Protein AF-A0A2E6AI24-F1 (afdb_monomer_lite)

Structure (mmCIF, N/CA/C/O backbone):
data_AF-A0A2E6AI24-F1
#
_entry.id   AF-A0A2E6AI24-F1
#
loop_
_atom_site.group_PDB
_atom_site.id
_atom_site.type_symbol
_atom_site.label_atom_id
_atom_site.label_alt_id
_atom_site.label_comp_id
_atom_site.label_asym_id
_atom_site.label_entity_id
_atom_site.label_seq_id
_atom_site.pdbx_PDB_ins_code
_atom_site.Cartn_x
_atom_site.Cartn_y
_atom_site.Cartn_z
_atom_site.occupancy
_atom_site.B_iso_or_equiv
_atom_site.auth_seq_id
_atom_site.auth_comp_id
_atom_site.auth_asym_id
_atom_site.auth_atom_id
_atom_site.pdbx_PDB_model_num
ATOM 1 N N . MET A 1 1 ? 18.013 8.067 -37.561 1.00 39.19 1 MET A N 1
ATOM 2 C CA . MET A 1 1 ? 17.618 6.767 -36.989 1.00 39.19 1 MET A CA 1
ATOM 3 C C . MET A 1 1 ? 17.645 6.957 -35.495 1.00 39.19 1 MET A C 1
ATOM 5 O O . MET A 1 1 ? 18.725 7.121 -34.947 1.00 39.19 1 MET A O 1
ATOM 9 N N . ASP A 1 2 ? 16.471 7.093 -34.891 1.00 46.09 2 ASP A N 1
ATOM 10 C CA . ASP A 1 2 ? 16.337 7.200 -33.442 1.00 46.09 2 ASP A CA 1
ATOM 11 C C . ASP A 1 2 ? 16.584 5.796 -32.882 1.00 46.09 2 ASP A C 1
ATOM 13 O O . ASP A 1 2 ? 15.822 4.869 -33.167 1.00 46.09 2 ASP A O 1
ATOM 17 N N . VAL A 1 3 ? 17.729 5.590 -32.231 1.00 53.59 3 VAL A N 1
ATOM 18 C CA . VAL A 1 3 ? 18.029 4.319 -31.567 1.00 53.59 3 VAL A CA 1
ATOM 19 C C . VAL A 1 3 ? 17.256 4.363 -30.260 1.00 53.59 3 VAL A C 1
ATOM 21 O O . VAL A 1 3 ? 17.775 4.816 -29.245 1.00 53.59 3 VAL A O 1
ATOM 24 N N . GLY A 1 4 ? 15.981 3.976 -30.334 1.00 57.91 4 GLY A N 1
ATOM 25 C CA . GLY A 1 4 ? 15.111 3.859 -29.174 1.00 57.91 4 GLY A CA 1
ATOM 26 C C . GLY A 1 4 ? 15.801 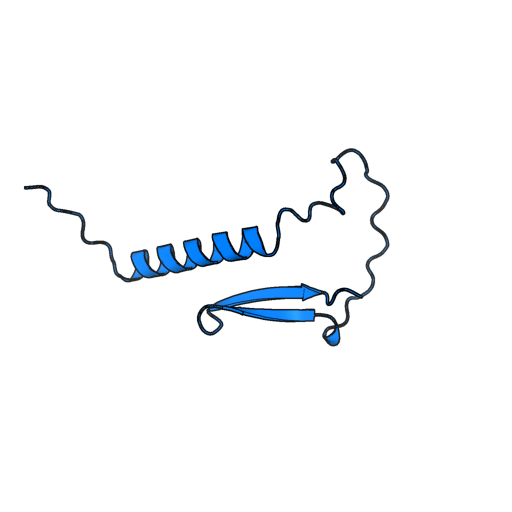3.001 -28.121 1.00 57.91 4 GLY A C 1
ATOM 27 O O . GLY A 1 4 ? 16.147 1.847 -28.374 1.00 57.91 4 GLY A O 1
ATOM 28 N N . GLU A 1 5 ? 16.064 3.611 -26.973 1.00 63.19 5 GLU A N 1
ATOM 29 C CA . GLU A 1 5 ? 16.750 3.006 -25.842 1.00 63.19 5 GLU A CA 1
ATOM 30 C C . GLU A 1 5 ? 15.969 1.758 -25.395 1.00 63.19 5 GLU A C 1
ATOM 32 O O . GLU A 1 5 ? 14.826 1.848 -24.943 1.00 63.19 5 GLU A O 1
ATOM 37 N N . SER A 1 6 ? 16.553 0.571 -25.589 1.00 69.38 6 SER A N 1
ATOM 38 C CA . SER A 1 6 ? 15.960 -0.684 -25.120 1.00 69.38 6 SER A CA 1
ATOM 39 C C . SER A 1 6 ? 15.998 -0.676 -23.598 1.00 69.38 6 SER A C 1
ATOM 41 O O . SER A 1 6 ? 17.069 -0.828 -23.011 1.00 69.38 6 SER A O 1
ATOM 43 N N . ARG A 1 7 ? 14.844 -0.489 -22.954 1.00 71.12 7 ARG A N 1
ATOM 44 C CA . ARG A 1 7 ? 14.746 -0.585 -21.496 1.00 71.12 7 ARG A CA 1
ATOM 45 C C . ARG A 1 7 ? 15.065 -2.007 -21.034 1.00 71.12 7 ARG A C 1
ATOM 47 O O . ARG A 1 7 ? 14.725 -2.984 -21.701 1.00 71.12 7 ARG A O 1
ATOM 54 N N . ASP A 1 8 ? 15.771 -2.103 -19.911 1.00 86.19 8 ASP A N 1
ATOM 55 C CA . ASP A 1 8 ? 16.043 -3.378 -19.251 1.00 86.19 8 ASP A CA 1
ATOM 56 C C . ASP A 1 8 ? 14.740 -3.939 -18.666 1.00 86.19 8 ASP A C 1
ATOM 58 O O . ASP A 1 8 ? 13.963 -3.212 -18.043 1.00 86.19 8 A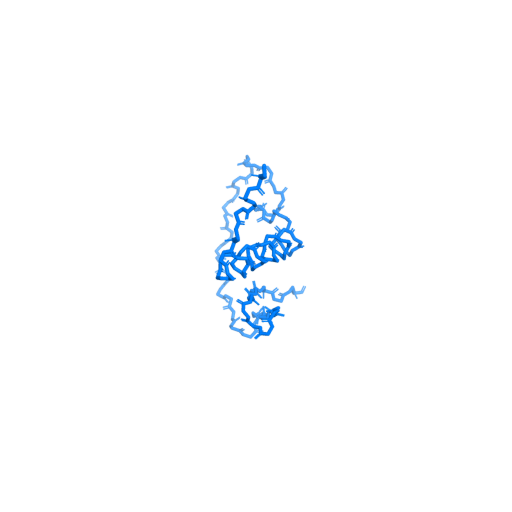SP A O 1
ATOM 62 N N . PHE A 1 9 ? 14.522 -5.245 -18.820 1.00 87.75 9 PHE A N 1
ATOM 63 C CA . PHE A 1 9 ? 13.354 -5.948 -18.287 1.00 87.75 9 PHE A CA 1
ATOM 64 C C . PHE A 1 9 ? 13.186 -5.709 -16.782 1.00 87.75 9 PHE A C 1
ATOM 66 O O . PHE A 1 9 ? 12.066 -5.551 -16.294 1.00 87.75 9 PHE A O 1
ATOM 73 N N . CYS A 1 10 ? 14.296 -5.652 -16.040 1.00 89.38 10 CYS A N 1
ATOM 74 C CA . CYS A 1 10 ? 14.253 -5.379 -14.608 1.00 89.38 10 CYS A CA 1
ATOM 75 C C . CYS A 1 10 ? 13.653 -3.999 -14.323 1.00 89.38 10 CYS A C 1
ATOM 77 O O . CYS A 1 10 ? 12.834 -3.865 -13.414 1.00 89.38 10 CYS A O 1
ATOM 79 N N . GLN A 1 11 ? 14.024 -2.989 -15.114 1.00 93.12 11 GLN A N 1
ATOM 80 C CA . GLN A 1 11 ? 13.509 -1.634 -14.960 1.00 93.12 11 GLN A CA 1
ATOM 81 C C . GLN A 1 11 ? 12.021 -1.565 -15.304 1.00 93.12 11 GLN A C 1
ATOM 83 O O . GLN A 1 11 ? 11.253 -1.003 -14.530 1.00 93.12 11 GLN A O 1
ATOM 88 N N . ASP A 1 12 ? 11.595 -2.188 -16.404 1.00 94.25 12 ASP A N 1
ATOM 89 C CA . ASP A 1 12 ? 10.181 -2.206 -16.793 1.00 94.25 12 ASP A CA 1
ATOM 90 C C . ASP A 1 12 ? 9.309 -2.918 -15.751 1.00 94.25 12 ASP A C 1
ATOM 92 O O . ASP A 1 12 ? 8.204 -2.467 -15.433 1.00 94.25 12 ASP A O 1
ATOM 96 N N . TYR A 1 13 ? 9.812 -4.009 -15.168 1.00 93.25 13 TYR A N 1
ATOM 97 C CA . TYR A 1 13 ? 9.103 -4.713 -14.107 1.00 93.25 13 TYR A CA 1
ATOM 98 C C . TYR A 1 13 ? 9.017 -3.883 -12.820 1.00 93.25 13 TYR A C 1
ATOM 100 O O . TYR A 1 13 ? 7.957 -3.820 -12.197 1.00 93.25 13 TYR A O 1
ATOM 108 N N . VAL A 1 14 ? 10.096 -3.199 -12.431 1.00 94.62 14 VAL A N 1
ATOM 109 C CA . VAL A 1 14 ? 10.082 -2.293 -11.273 1.00 94.62 14 VAL A CA 1
ATOM 110 C C . VAL A 1 14 ? 9.131 -1.118 -11.508 1.00 94.62 14 VAL A C 1
ATOM 112 O O . VAL A 1 14 ? 8.316 -0.824 -10.632 1.00 94.62 14 VAL A O 1
ATOM 115 N N . ASP A 1 15 ? 9.165 -0.495 -12.687 1.00 95.94 15 ASP A N 1
ATOM 116 C CA . ASP A 1 15 ? 8.255 0.590 -13.070 1.00 95.94 15 ASP A CA 1
ATOM 117 C C . ASP A 1 15 ? 6.788 0.138 -12.966 1.00 95.94 15 ASP A C 1
ATOM 119 O O . ASP A 1 15 ? 5.937 0.863 -12.438 1.00 95.94 15 ASP A O 1
ATOM 123 N N . TYR A 1 16 ? 6.492 -1.088 -13.408 1.00 94.94 16 TYR A N 1
ATOM 124 C CA . TYR A 1 16 ? 5.172 -1.700 -13.269 1.00 94.94 16 TYR A CA 1
ATOM 125 C C . TYR A 1 16 ? 4.759 -1.882 -11.800 1.00 94.94 16 TYR A C 1
ATOM 127 O O . TYR A 1 16 ? 3.662 -1.464 -11.420 1.00 94.94 16 TYR A O 1
ATOM 135 N N . LEU A 1 17 ? 5.631 -2.447 -10.957 1.00 95.25 17 LEU A N 1
ATOM 136 C CA . LEU A 1 17 ? 5.342 -2.637 -9.531 1.00 95.25 17 LEU A CA 1
ATOM 137 C C . LEU A 1 17 ? 5.092 -1.310 -8.811 1.00 95.25 17 LEU A C 1
ATOM 139 O O . LEU A 1 17 ? 4.155 -1.207 -8.019 1.00 95.25 17 LEU A O 1
ATOM 143 N N . VAL A 1 18 ? 5.900 -0.286 -9.099 1.00 95.12 18 VAL A N 1
ATOM 144 C CA . VAL A 1 18 ? 5.738 1.052 -8.516 1.00 95.12 18 VAL A CA 1
ATOM 145 C C . VAL A 1 18 ? 4.407 1.661 -8.941 1.00 95.12 18 VAL A C 1
ATOM 147 O O . VAL A 1 18 ? 3.688 2.205 -8.103 1.00 95.12 18 VAL A O 1
ATOM 150 N N . ARG A 1 19 ? 4.039 1.541 -10.221 1.00 95.62 19 ARG A N 1
ATOM 151 C CA . ARG A 1 19 ? 2.753 2.033 -10.724 1.00 95.62 19 ARG A CA 1
ATOM 152 C C . ARG A 1 19 ? 1.577 1.360 -10.017 1.00 95.62 19 ARG A C 1
ATOM 154 O O . ARG A 1 19 ? 0.692 2.063 -9.533 1.00 95.62 19 ARG A O 1
ATOM 161 N N . GLU A 1 20 ? 1.571 0.031 -9.941 1.00 94.75 20 GLU A N 1
ATOM 162 C CA . GLU A 1 20 ? 0.507 -0.718 -9.260 1.00 94.75 20 GLU A CA 1
ATOM 163 C C . GLU A 1 20 ? 0.432 -0.370 -7.771 1.00 94.75 20 GLU A C 1
ATOM 165 O O . GLU A 1 20 ? -0.661 -0.176 -7.237 1.00 94.75 20 GLU A O 1
ATOM 170 N N . PHE A 1 21 ? 1.582 -0.217 -7.110 1.00 91.38 21 PHE A N 1
ATOM 171 C CA . PHE A 1 21 ? 1.638 0.208 -5.714 1.00 91.38 21 PHE A CA 1
ATOM 172 C C . PHE A 1 21 ? 1.047 1.606 -5.509 1.00 91.38 21 PHE A C 1
ATOM 174 O O . PHE A 1 21 ? 0.266 1.799 -4.583 1.00 91.38 21 PHE A O 1
ATOM 181 N N . VAL A 1 22 ? 1.384 2.581 -6.360 1.00 91.50 22 VAL A N 1
ATOM 182 C CA . VAL A 1 22 ? 0.863 3.955 -6.242 1.00 91.50 22 VAL A CA 1
ATOM 183 C C . VAL A 1 22 ? -0.655 3.983 -6.404 1.00 91.50 22 VAL A C 1
ATOM 185 O O . VAL A 1 22 ? -1.330 4.678 -5.644 1.00 91.50 22 VAL A O 1
ATOM 188 N N . VAL A 1 23 ? -1.201 3.221 -7.356 1.00 89.56 23 VAL A N 1
ATOM 189 C CA . VAL A 1 23 ? -2.657 3.096 -7.516 1.00 89.56 23 VAL A CA 1
ATOM 190 C C . VAL A 1 23 ? -3.277 2.474 -6.263 1.00 89.56 23 VAL A C 1
ATOM 192 O O . VAL A 1 23 ? -4.156 3.090 -5.663 1.00 89.56 23 VAL A O 1
ATOM 195 N N . ASP A 1 24 ? -2.778 1.316 -5.813 1.00 87.38 24 ASP A N 1
ATOM 196 C CA . ASP A 1 24 ? -3.315 0.625 -4.632 1.00 87.38 24 ASP A CA 1
ATOM 197 C C . ASP A 1 24 ? -3.248 1.491 -3.368 1.00 87.38 24 ASP A C 1
ATOM 199 O O . ASP A 1 24 ? -4.216 1.589 -2.613 1.00 87.38 24 ASP A O 1
ATOM 203 N N . TYR A 1 25 ? -2.124 2.171 -3.146 1.00 83.69 25 TYR A N 1
ATOM 204 C CA . TYR A 1 25 ? -1.933 3.047 -1.998 1.00 83.69 25 TYR A CA 1
ATOM 205 C C . TYR A 1 25 ? -2.926 4.212 -2.008 1.00 83.69 25 TYR A C 1
ATOM 207 O O . TYR A 1 25 ? -3.562 4.483 -0.990 1.00 83.69 25 TYR A O 1
ATOM 215 N N . ASN A 1 26 ? -3.101 4.877 -3.151 1.00 84.00 26 ASN A N 1
ATOM 216 C CA . ASN A 1 26 ? -3.993 6.030 -3.256 1.00 84.00 26 ASN A CA 1
ATOM 217 C C . ASN A 1 26 ? -5.477 5.642 -3.143 1.00 84.00 26 ASN A C 1
ATOM 219 O O . ASN A 1 26 ? -6.256 6.392 -2.558 1.00 84.00 26 ASN A O 1
ATOM 223 N N . GLU A 1 27 ? -5.870 4.474 -3.658 1.00 82.56 27 GLU A N 1
ATOM 224 C CA . GLU A 1 27 ? -7.243 3.960 -3.557 1.00 82.56 27 GLU A CA 1
ATOM 225 C C . GLU A 1 27 ? -7.584 3.445 -2.153 1.00 82.56 27 GLU A C 1
ATOM 227 O O . GLU A 1 27 ? -8.699 3.639 -1.668 1.00 82.56 27 GLU A O 1
ATOM 232 N N . THR A 1 28 ? -6.639 2.776 -1.484 1.00 74.75 28 THR A N 1
ATOM 233 C CA . THR A 1 28 ? -6.876 2.145 -0.173 1.00 74.75 28 THR A CA 1
ATOM 234 C C . THR A 1 28 ? -6.604 3.079 0.999 1.00 74.75 28 THR A C 1
ATOM 236 O O . THR A 1 28 ? -7.179 2.907 2.077 1.00 74.75 28 THR A O 1
ATOM 239 N N . ARG A 1 29 ? -5.742 4.079 0.805 1.00 67.44 29 ARG A N 1
ATOM 240 C CA . ARG A 1 29 ? -5.445 5.139 1.771 1.00 67.44 29 ARG A CA 1
ATOM 241 C C . ARG A 1 29 ? -5.623 6.509 1.117 1.00 67.44 29 ARG A C 1
ATOM 243 O O . ARG A 1 29 ? -4.642 7.249 1.017 1.00 67.44 29 ARG A O 1
ATOM 250 N N . PRO A 1 30 ? -6.854 6.895 0.734 1.00 55.91 30 PRO A N 1
ATOM 251 C CA . PRO A 1 30 ? -7.145 8.258 0.308 1.00 55.91 30 PRO A CA 1
ATOM 252 C C . PRO A 1 30 ? -6.937 9.177 1.515 1.00 55.91 30 PRO A C 1
ATOM 254 O O . PRO A 1 30 ? -7.836 9.363 2.321 1.00 55.91 30 PRO A O 1
ATOM 257 N N . HIS A 1 31 ? -5.698 9.630 1.715 1.00 53.00 31 HIS A N 1
ATOM 258 C CA . HIS A 1 31 ? -5.220 10.459 2.820 1.00 53.00 31 HIS A CA 1
ATOM 259 C C . HIS A 1 31 ? -6.052 10.346 4.104 1.00 53.00 31 HIS A C 1
ATOM 261 O O . HIS A 1 31 ? -6.750 11.277 4.507 1.00 53.00 31 HIS A O 1
ATOM 267 N N . ALA A 1 32 ? -5.904 9.214 4.795 1.00 53.00 32 ALA A N 1
ATOM 268 C CA . ALA A 1 32 ? -6.277 9.079 6.196 1.00 53.00 32 ALA A CA 1
ATOM 269 C C . ALA A 1 32 ? -5.335 9.939 7.057 1.00 53.00 32 ALA A C 1
ATOM 271 O O . ALA A 1 32 ? -4.523 9.426 7.821 1.00 53.00 32 ALA A O 1
ATOM 272 N N . ASN A 1 33 ? -5.383 11.261 6.907 1.00 48.94 33 ASN A N 1
ATOM 273 C CA . ASN A 1 33 ? -4.725 12.146 7.847 1.00 48.94 33 ASN A CA 1
ATOM 274 C C . ASN A 1 33 ? -5.713 12.422 8.981 1.00 48.94 33 ASN A C 1
ATOM 276 O O . ASN A 1 33 ? -6.770 13.018 8.772 1.00 48.94 33 ASN A O 1
ATOM 280 N N . ARG A 1 34 ? -5.383 11.897 10.165 1.00 51.91 34 ARG A N 1
ATOM 281 C CA . ARG A 1 34 ? -5.940 12.267 11.474 1.00 51.91 34 ARG A CA 1
ATOM 282 C C . ARG A 1 34 ? -7.459 12.519 11.477 1.00 51.91 34 ARG A C 1
ATOM 284 O O . ARG A 1 34 ? -7.906 13.636 11.721 1.00 51.91 34 ARG A O 1
ATOM 291 N N . ASN A 1 35 ? -8.264 11.485 11.214 1.00 57.00 35 ASN A N 1
ATOM 292 C CA . ASN A 1 35 ? -9.737 11.567 11.223 1.00 57.00 35 ASN A CA 1
ATOM 293 C C . ASN A 1 35 ? -10.329 12.634 10.275 1.00 57.00 35 ASN A C 1
ATOM 295 O O . ASN A 1 35 ? -11.352 13.233 10.605 1.00 57.00 35 ASN A O 1
ATOM 299 N N . HIS A 1 36 ? -9.684 12.916 9.136 1.00 55.31 36 HIS A N 1
ATOM 300 C CA . HIS A 1 36 ? -10.064 14.001 8.219 1.00 55.31 36 HIS A CA 1
ATOM 301 C C . HIS A 1 36 ? -10.070 15.397 8.871 1.00 55.31 36 HIS A C 1
ATOM 303 O O . HIS A 1 36 ? -10.747 16.306 8.386 1.00 55.31 36 HIS A O 1
ATOM 309 N N . ARG A 1 37 ? -9.344 15.598 9.980 1.00 52.75 37 ARG A N 1
ATOM 310 C CA . ARG A 1 37 ? -9.327 16.888 10.676 1.00 52.75 37 ARG A CA 1
ATOM 311 C C . ARG A 1 37 ? -8.214 17.797 10.140 1.00 52.75 37 ARG A C 1
ATOM 313 O O . ARG A 1 37 ? -7.094 17.331 9.921 1.00 52.75 37 ARG A O 1
ATOM 320 N N . PRO A 1 38 ? -8.477 19.106 9.959 1.00 56.94 38 PRO A N 1
ATOM 321 C CA . PRO A 1 38 ? -7.437 20.089 9.666 1.00 56.94 38 PRO A CA 1
ATOM 322 C C . PRO A 1 38 ? -6.330 20.057 10.731 1.00 56.94 38 PRO A C 1
ATOM 324 O O . PRO A 1 38 ? -6.627 19.855 11.907 1.00 56.94 38 PRO A O 1
ATOM 327 N N 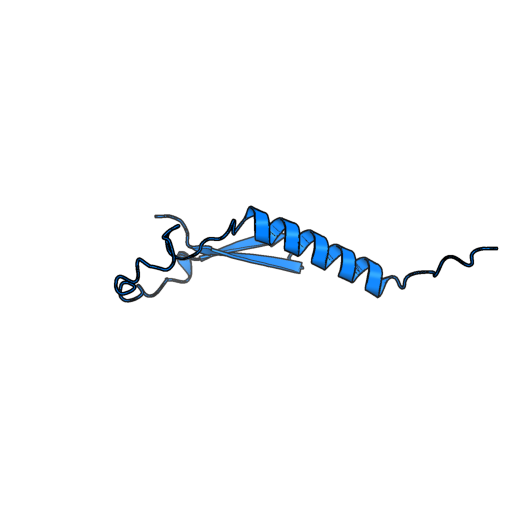. LEU A 1 39 ? -5.077 20.354 10.352 1.00 59.72 39 LEU A N 1
ATOM 328 C CA . LEU A 1 39 ? -3.887 20.342 11.234 1.00 59.72 39 LEU A CA 1
ATOM 329 C C . LEU A 1 39 ? -4.038 21.094 12.580 1.00 59.72 39 LEU A C 1
ATOM 331 O O . LEU A 1 39 ? -3.219 20.904 13.481 1.00 59.72 39 LEU A O 1
ATOM 335 N N . LYS A 1 40 ? -5.044 21.968 12.705 1.00 55.56 40 LYS A N 1
ATOM 336 C CA . LYS A 1 40 ? -5.332 22.783 13.892 1.00 55.56 40 LYS A CA 1
ATOM 337 C C . LYS A 1 40 ? -6.075 22.043 15.007 1.00 55.56 40 LYS A C 1
ATOM 339 O O . LYS A 1 40 ? -6.008 22.499 16.143 1.00 55.56 40 LYS A O 1
ATOM 344 N N . ASP A 1 41 ? -6.755 20.931 14.727 1.00 58.97 41 ASP A N 1
ATOM 345 C CA . ASP A 1 41 ? -7.380 20.129 15.782 1.00 58.97 41 ASP A CA 1
ATOM 346 C C . ASP A 1 41 ? -6.389 19.070 16.271 1.00 58.97 41 ASP A C 1
ATOM 348 O O . ASP A 1 41 ? -6.259 17.980 15.708 1.00 58.97 41 ASP A O 1
ATOM 352 N N . GLN A 1 42 ? -5.631 19.453 17.299 1.00 61.16 42 GLN A N 1
ATOM 353 C CA . GLN A 1 42 ? -4.635 18.606 17.939 1.00 61.16 42 GLN A CA 1
ATOM 354 C C . GLN A 1 42 ? -5.086 18.080 19.301 1.00 61.16 42 GLN A C 1
ATOM 356 O O . GLN A 1 42 ? -4.247 17.900 20.184 1.00 61.16 42 GLN A O 1
ATOM 361 N N . SER A 1 43 ? -6.386 17.823 19.485 1.00 65.19 43 SER A N 1
ATOM 362 C CA . SER A 1 43 ? -6.838 17.039 20.640 1.00 65.19 43 SER A CA 1
ATOM 363 C C . SER A 1 43 ? -5.944 15.799 20.808 1.00 65.19 43 SER A C 1
ATOM 365 O O . SER A 1 43 ? -5.495 15.203 19.813 1.00 65.19 43 SER A O 1
ATOM 367 N N . ALA A 1 44 ? -5.586 15.503 22.064 1.00 62.53 44 ALA A N 1
ATOM 368 C CA . ALA A 1 44 ? -4.673 14.417 22.393 1.00 62.53 44 ALA A CA 1
ATOM 369 C C . ALA A 1 44 ? -5.161 13.152 21.684 1.00 62.53 44 ALA A C 1
ATOM 371 O O . ALA A 1 44 ? -6.340 12.805 21.785 1.00 62.53 44 ALA A O 1
ATOM 372 N N . MET A 1 45 ? -4.280 12.515 20.905 1.00 56.31 45 MET A N 1
ATOM 373 C CA . MET A 1 45 ? -4.613 11.206 20.357 1.00 56.31 45 MET A CA 1
ATOM 374 C C . MET A 1 45 ? -5.009 10.320 21.540 1.00 56.31 45 MET A C 1
ATOM 376 O O . MET A 1 45 ? -4.269 10.315 22.527 1.00 56.31 45 MET A O 1
ATOM 380 N N . PRO A 1 46 ? -6.162 9.630 21.483 1.00 61.34 46 PRO A N 1
ATOM 381 C CA . PRO A 1 46 ? -6.520 8.696 22.537 1.00 61.34 46 PRO A CA 1
ATOM 382 C C . PRO A 1 46 ? -5.368 7.707 22.724 1.00 61.34 46 PRO A C 1
ATOM 384 O O . PRO A 1 46 ? -4.688 7.364 21.748 1.00 61.34 46 PRO A O 1
ATOM 387 N N . GLU A 1 47 ? -5.129 7.293 23.971 1.00 60.22 47 GLU A N 1
ATOM 388 C CA . GLU A 1 47 ? -4.195 6.205 24.252 1.00 60.22 47 GLU A CA 1
ATOM 389 C C . GLU A 1 47 ? -4.545 5.046 23.322 1.00 60.22 47 GLU A C 1
ATOM 391 O O . GLU A 1 47 ? -5.707 4.658 23.185 1.00 60.22 47 GLU A O 1
ATOM 396 N N . TRP A 1 48 ? -3.553 4.599 22.565 1.00 63.00 48 TRP A N 1
ATOM 397 C CA . TRP A 1 48 ? -3.742 3.575 21.557 1.00 63.00 48 TRP A CA 1
ATOM 398 C C . TRP A 1 48 ? -4.283 2.318 22.244 1.00 63.00 48 TRP A C 1
ATOM 400 O O . TRP A 1 48 ? -3.707 1.819 23.206 1.00 63.00 48 TRP A O 1
ATOM 410 N N . GLU A 1 49 ? -5.398 1.787 21.752 1.00 66.69 49 GLU A N 1
ATOM 411 C CA . GLU A 1 49 ? -5.754 0.405 22.049 1.00 66.69 49 GLU A CA 1
ATOM 412 C C . GLU A 1 49 ? -4.687 -0.491 21.415 1.00 66.69 49 GLU A C 1
ATOM 414 O O . GLU A 1 49 ? 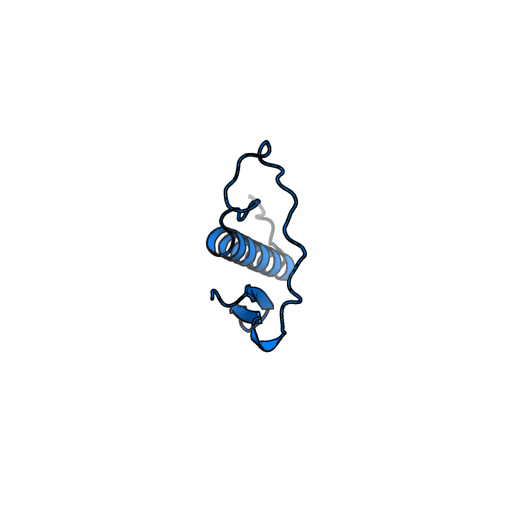-4.346 -0.320 20.239 1.00 66.69 49 GLU A O 1
ATOM 419 N N . THR A 1 50 ? -4.150 -1.452 22.169 1.00 72.81 50 THR A N 1
ATOM 420 C CA . THR A 1 50 ? -3.348 -2.532 21.586 1.00 72.81 50 THR A CA 1
ATOM 421 C C . THR A 1 50 ? -4.195 -3.233 20.527 1.00 72.81 50 THR A C 1
ATOM 423 O O . THR A 1 50 ? -5.136 -3.950 20.866 1.00 72.81 50 THR A O 1
ATOM 426 N N . ILE A 1 51 ? -3.870 -3.027 19.249 1.00 74.62 51 ILE A N 1
ATOM 427 C CA . ILE A 1 51 ? -4.541 -3.716 18.145 1.00 74.62 51 ILE A CA 1
ATOM 428 C C . ILE A 1 51 ? -4.165 -5.189 18.240 1.00 74.62 51 ILE A C 1
ATOM 430 O O . ILE A 1 51 ? -2.979 -5.534 18.241 1.00 74.62 51 ILE A O 1
ATOM 434 N N . ARG A 1 52 ? -5.167 -6.061 18.325 1.00 83.88 52 ARG A N 1
ATOM 435 C CA . ARG A 1 52 ? -4.914 -7.501 18.341 1.00 83.88 52 ARG A CA 1
ATOM 436 C C . ARG A 1 52 ? -4.636 -7.991 16.923 1.00 83.88 52 ARG A C 1
ATOM 438 O O . ARG A 1 52 ? -5.167 -7.445 15.958 1.00 83.88 52 ARG A O 1
ATOM 445 N N . LEU A 1 53 ? -3.811 -9.025 16.767 1.00 85.19 53 LEU A N 1
ATOM 446 C CA . LEU A 1 53 ? -3.433 -9.519 15.435 1.00 85.19 53 LEU A CA 1
ATOM 447 C C . LEU A 1 53 ? -4.654 -10.009 14.645 1.00 85.19 53 LEU A C 1
ATOM 449 O O . LEU A 1 53 ? -4.715 -9.824 13.434 1.00 85.19 53 LEU A O 1
ATOM 453 N N . GLU A 1 54 ? -5.651 -10.568 15.334 1.00 88.25 54 GLU A N 1
ATOM 454 C CA . GLU A 1 54 ? -6.916 -11.022 14.732 1.00 88.25 54 GLU A CA 1
ATOM 455 C C . GLU A 1 54 ? -7.743 -9.881 14.107 1.00 88.25 54 GLU A C 1
ATOM 457 O O . GLU A 1 54 ? -8.619 -10.111 13.267 1.00 88.25 54 GLU A O 1
ATOM 462 N N . GLU A 1 55 ? -7.478 -8.643 14.524 1.00 84.12 55 GLU A N 1
ATOM 463 C CA . GLU A 1 55 ? -8.132 -7.437 14.022 1.00 84.12 55 GLU A CA 1
ATOM 464 C C . GLU A 1 55 ? -7.427 -6.874 12.783 1.00 84.12 55 GLU A C 1
ATOM 466 O O . GLU A 1 55 ? -7.909 -5.904 12.198 1.00 84.12 55 GLU A O 1
ATOM 471 N N . VAL A 1 56 ? -6.304 -7.460 12.357 1.00 86.44 56 VAL A N 1
ATOM 472 C CA . VAL A 1 56 ? -5.544 -7.024 11.184 1.00 86.44 56 VAL A CA 1
ATOM 473 C C . VAL A 1 56 ? -5.886 -7.900 9.983 1.00 86.44 56 VAL A C 1
ATOM 475 O O . VAL A 1 56 ? -5.694 -9.112 9.985 1.00 86.44 56 VAL A O 1
ATOM 478 N N . VAL A 1 57 ? -6.358 -7.269 8.910 1.00 89.62 57 VAL A N 1
ATOM 479 C CA . VAL A 1 57 ? -6.592 -7.912 7.614 1.00 89.62 57 VAL A CA 1
ATOM 480 C C . VAL A 1 57 ? -5.434 -7.587 6.687 1.00 89.62 57 VAL A C 1
ATOM 482 O O . VAL A 1 57 ? -5.150 -6.416 6.431 1.00 89.62 57 VAL A O 1
ATOM 485 N N . CYS A 1 58 ? -4.799 -8.624 6.146 1.00 90.06 58 CYS A N 1
ATOM 486 C CA . CYS A 1 58 ? -3.842 -8.504 5.053 1.00 90.06 58 CYS A CA 1
ATOM 487 C C . CYS A 1 58 ? -4.574 -8.666 3.717 1.00 90.06 58 CYS A C 1
ATOM 489 O O . CYS A 1 58 ? -5.283 -9.651 3.510 1.00 90.06 58 CYS A O 1
ATOM 491 N N . ARG A 1 59 ? -4.405 -7.703 2.813 1.00 90.38 59 ARG A N 1
ATOM 492 C CA . ARG A 1 59 ? -4.827 -7.799 1.414 1.00 90.38 59 ARG A CA 1
ATOM 493 C C . ARG A 1 59 ? -3.594 -7.957 0.543 1.00 90.38 59 ARG A C 1
ATOM 495 O O . ARG A 1 59 ? -2.588 -7.295 0.782 1.00 90.38 59 ARG A O 1
ATOM 502 N N . GLU A 1 60 ? -3.687 -8.812 -0.464 1.00 93.06 60 GLU A N 1
ATOM 503 C CA . GLU A 1 60 ? -2.577 -9.132 -1.357 1.00 93.06 60 GLU A CA 1
ATOM 504 C C . GLU A 1 60 ? -2.948 -8.835 -2.812 1.00 93.06 60 GLU A C 1
ATOM 506 O O . GLU A 1 60 ? -4.077 -9.081 -3.241 1.00 93.06 60 GLU A O 1
ATOM 511 N N . ARG A 1 61 ? -1.985 -8.315 -3.576 1.00 90.25 61 ARG A N 1
ATOM 512 C CA . ARG A 1 61 ? -2.061 -8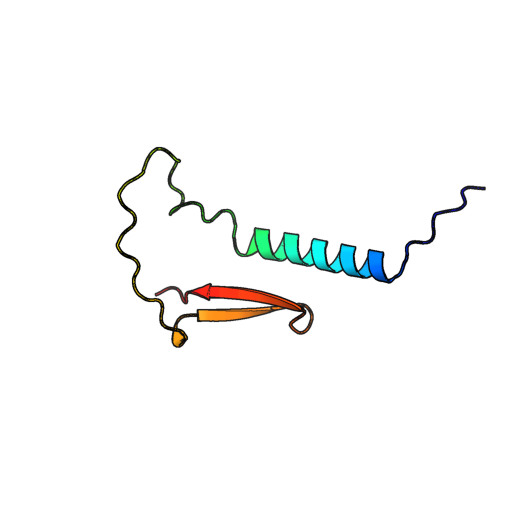.087 -5.025 1.00 90.25 61 ARG A CA 1
ATOM 513 C C . ARG A 1 61 ? -0.797 -8.620 -5.693 1.00 90.25 61 ARG A C 1
ATOM 515 O O . ARG A 1 61 ? 0.225 -8.822 -5.037 1.00 90.25 61 ARG A O 1
ATOM 522 N N . LEU A 1 62 ? -0.882 -8.863 -7.001 1.00 92.44 62 LEU A N 1
ATOM 523 C CA . LEU A 1 62 ? 0.229 -9.369 -7.820 1.00 92.44 62 LEU A CA 1
ATOM 524 C C . LEU A 1 62 ? 0.872 -10.636 -7.230 1.00 92.44 62 LEU A C 1
ATOM 526 O O . LEU A 1 62 ? 2.084 -10.710 -7.056 1.00 92.44 62 LEU A O 1
ATOM 530 N N . GLY A 1 63 ? 0.049 -11.612 -6.834 1.00 92.31 63 GLY A N 1
ATOM 531 C CA . GLY A 1 63 ? 0.542 -12.859 -6.236 1.00 92.31 63 GLY A CA 1
ATOM 532 C C . GLY A 1 63 ? 1.245 -12.682 -4.883 1.00 92.31 63 GLY A C 1
ATOM 533 O O . GLY A 1 63 ? 2.074 -13.509 -4.520 1.00 92.31 63 GLY A O 1
ATOM 534 N N . GLY A 1 64 ? 0.949 -11.601 -4.153 1.00 91.12 64 GLY A N 1
ATOM 535 C CA . GLY A 1 64 ? 1.528 -11.323 -2.836 1.00 91.12 64 GLY A CA 1
ATOM 536 C C . GLY A 1 64 ? 2.768 -10.432 -2.861 1.00 91.12 64 GLY A C 1
ATOM 537 O O . GLY A 1 64 ? 3.323 -10.161 -1.796 1.00 91.12 64 GLY A O 1
ATOM 538 N N . VAL A 1 65 ? 3.183 -9.943 -4.035 1.00 92.50 65 VAL A N 1
ATOM 539 C CA . VAL A 1 65 ? 4.268 -8.954 -4.161 1.00 92.50 65 VAL A CA 1
ATOM 540 C C . VAL A 1 65 ? 3.882 -7.634 -3.493 1.00 92.50 65 VAL A C 1
ATOM 542 O O . VAL A 1 65 ? 4.708 -7.008 -2.835 1.00 92.50 65 VAL A O 1
ATOM 545 N N . ILE A 1 66 ? 2.613 -7.235 -3.611 1.00 90.19 66 ILE A N 1
ATOM 546 C CA . ILE A 1 66 ? 2.069 -6.066 -2.920 1.00 90.19 66 ILE A CA 1
ATOM 547 C C . ILE A 1 66 ? 1.154 -6.555 -1.803 1.00 90.19 66 ILE A C 1
ATOM 549 O O . ILE A 1 66 ? 0.225 -7.329 -2.048 1.00 90.19 66 ILE A O 1
ATOM 553 N N . LYS A 1 67 ? 1.406 -6.084 -0.578 1.00 90.44 67 LYS A N 1
ATOM 554 C CA . LYS A 1 67 ? 0.588 -6.381 0.600 1.00 90.44 67 LYS A CA 1
ATOM 555 C C . LYS A 1 67 ? 0.179 -5.094 1.296 1.00 90.44 67 LYS A C 1
ATOM 557 O O . LYS A 1 67 ? 1.014 -4.217 1.511 1.00 90.44 67 LYS A O 1
ATOM 562 N N . SER A 1 68 ? -1.085 -4.998 1.690 1.00 85.50 68 SER A N 1
ATOM 563 C CA . SER A 1 68 ? -1.584 -3.891 2.502 1.00 85.50 68 SER A CA 1
ATOM 564 C C . SER A 1 68 ? -2.338 -4.407 3.725 1.00 85.50 68 SER A C 1
ATOM 566 O O . SER A 1 68 ? -3.234 -5.246 3.633 1.00 85.50 68 SER A O 1
ATOM 568 N N . MET A 1 69 ? -1.943 -3.912 4.899 1.00 86.31 69 MET A N 1
ATOM 569 C CA . MET A 1 69 ? -2.557 -4.258 6.178 1.00 86.31 69 MET A CA 1
ATOM 570 C C . MET A 1 69 ? -3.543 -3.170 6.599 1.00 86.31 69 MET A C 1
ATOM 572 O O . MET A 1 69 ? -3.218 -1.977 6.580 1.00 86.31 69 MET A O 1
ATOM 576 N N . HIS A 1 70 ? -4.730 -3.595 7.023 1.00 79.50 70 HIS A N 1
ATOM 577 C CA . HIS A 1 70 ? -5.820 -2.727 7.464 1.00 79.50 70 HIS A CA 1
ATOM 578 C C . HIS A 1 70 ? -6.405 -3.256 8.773 1.00 79.50 70 HIS A C 1
ATOM 580 O O . HIS A 1 70 ? -6.487 -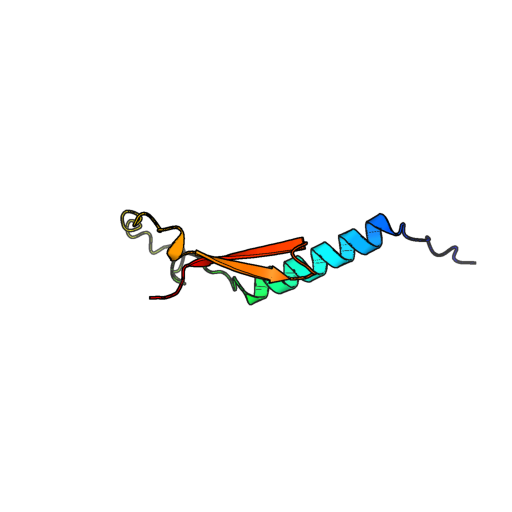4.469 8.958 1.00 79.50 70 HIS A O 1
ATOM 586 N N . ARG A 1 71 ? -6.845 -2.371 9.675 1.00 80.44 71 ARG A N 1
ATOM 587 C CA . ARG A 1 71 ? -7.652 -2.790 10.834 1.00 80.44 71 ARG A CA 1
ATOM 588 C C . ARG A 1 71 ? -9.049 -3.158 10.328 1.00 80.44 71 ARG A C 1
ATOM 590 O O . ARG A 1 71 ? -9.597 -2.440 9.490 1.00 80.44 71 ARG A O 1
ATOM 597 N N . ARG A 1 72 ? -9.639 -4.249 10.821 1.00 75.62 72 ARG A N 1
ATOM 598 C CA . ARG A 1 72 ? -11.075 -4.510 10.648 1.00 75.62 72 ARG A CA 1
ATOM 599 C C . ARG A 1 72 ? -11.818 -3.307 11.221 1.00 75.62 72 ARG A C 1
ATOM 601 O O . ARG A 1 72 ? -11.579 -2.935 12.367 1.00 75.62 72 ARG A O 1
ATOM 608 N N . ALA A 1 73 ? -12.668 -2.675 10.416 1.00 61.56 73 ALA A N 1
ATOM 609 C CA . ALA A 1 73 ? -13.617 -1.713 10.956 1.00 61.56 73 ALA A CA 1
ATOM 610 C C . ALA A 1 73 ? -14.499 -2.454 11.975 1.00 61.56 73 ALA A C 1
ATOM 612 O O . ALA A 1 73 ? -14.942 -3.570 11.683 1.00 61.56 73 ALA A O 1
ATOM 613 N N . ALA A 1 74 ? -14.653 -1.871 13.164 1.00 49.03 74 ALA A N 1
ATOM 614 C CA . ALA A 1 74 ? -15.643 -2.307 14.143 1.00 49.03 74 ALA A CA 1
ATOM 615 C C . ALA A 1 74 ? -17.059 -2.063 13.604 1.00 49.03 74 ALA A C 1
ATOM 617 O O . ALA A 1 74 ? -17.238 -1.047 12.889 1.00 49.03 74 ALA A O 1
#

Sequence (74 aa):
MDVGESRDFCQDYVDYLVREFVVDYNETRPHANRNHRPLKDQSAMPEWETIRLEEVVCRERLGGVIKSMHRRAA

Secondary structure (DSSP, 8-state):
--------HHHHHHHHHHHHHHHHHHHH-S---GGG--TT---PPPPPP---GGGEEEEEEGGGTEEEEEEPP-

pLDDT: mean 75.86, std 16.24, range [39.19, 95.94]

Radius of gyration: 19.15 Å; chains: 1; bounding box: 34×36×61 Å

Foldseek 3Di:
DPPPDDDDPVVVVVVVVVVVQVVCCCVVCVPPDPVPDDPPPPDPDPDDDPQDPVQWDWDADPNRPDIDIDGNDD